Protein AF-A0A1C5EKC9-F1 (afdb_monomer_lite)

Structure (mmCIF, N/CA/C/O backbone):
data_AF-A0A1C5EKC9-F1
#
_entry.id   AF-A0A1C5EKC9-F1
#
loop_
_atom_site.group_PDB
_atom_site.id
_atom_site.type_symbol
_atom_site.label_atom_id
_atom_site.label_alt_id
_atom_site.label_comp_id
_atom_site.label_asym_id
_atom_site.label_entity_id
_atom_site.label_seq_id
_atom_site.pdbx_PDB_ins_code
_atom_site.Cartn_x
_atom_site.Cartn_y
_atom_site.Cartn_z
_atom_site.occupancy
_atom_site.B_iso_or_equiv
_atom_site.auth_seq_id
_atom_site.auth_comp_id
_atom_site.auth_asym_id
_atom_site.auth_atom_id
_atom_site.pdbx_PDB_model_num
ATOM 1 N N . MET A 1 1 ? -17.566 -0.256 15.463 1.00 65.38 1 MET A N 1
ATOM 2 C CA . MET A 1 1 ? -16.943 0.741 14.564 1.00 65.38 1 MET A CA 1
ATOM 3 C C . MET A 1 1 ? -16.628 0.026 13.264 1.00 65.38 1 MET A C 1
ATOM 5 O O . MET A 1 1 ? -16.127 -1.087 13.344 1.00 65.38 1 MET A O 1
ATOM 9 N N . ALA A 1 2 ? -17.001 0.577 12.108 1.00 82.81 2 ALA A N 1
ATOM 10 C CA . ALA A 1 2 ? -16.654 -0.048 10.831 1.00 82.81 2 ALA A CA 1
ATOM 11 C C . ALA A 1 2 ? -15.127 -0.059 10.663 1.00 82.81 2 ALA A C 1
ATOM 13 O O . ALA A 1 2 ? -14.471 0.927 10.994 1.00 82.81 2 ALA A O 1
ATOM 14 N N . GLU A 1 3 ? -14.579 -1.172 10.180 1.00 88.38 3 GLU A N 1
ATOM 15 C CA . GLU A 1 3 ? -13.146 -1.303 9.920 1.00 88.38 3 GLU A CA 1
ATOM 16 C C . GLU A 1 3 ? -12.715 -0.272 8.858 1.00 88.38 3 GLU A C 1
ATOM 18 O O . GLU A 1 3 ? -13.287 -0.256 7.759 1.00 88.38 3 GLU A O 1
ATOM 23 N N . PRO A 1 4 ? -11.742 0.613 9.144 1.00 94.19 4 PRO A N 1
ATOM 24 C CA . PRO A 1 4 ? -11.303 1.596 8.167 1.00 94.19 4 PRO A CA 1
ATOM 25 C C . PRO A 1 4 ? -10.622 0.899 6.988 1.00 94.19 4 PRO A C 1
ATOM 27 O O . PRO A 1 4 ? -9.844 -0.038 7.156 1.00 94.19 4 PRO A O 1
ATOM 30 N N . THR A 1 5 ? -10.905 1.370 5.774 1.00 97.00 5 THR A N 1
ATOM 31 C CA . THR A 1 5 ? -10.243 0.891 4.554 1.00 97.00 5 THR A CA 1
ATOM 32 C C . THR A 1 5 ? -9.216 1.919 4.089 1.00 97.00 5 THR A C 1
ATOM 34 O O . THR A 1 5 ? -9.547 3.090 3.920 1.00 97.00 5 THR A O 1
ATOM 37 N N . VAL A 1 6 ? -7.976 1.485 3.860 1.00 97.25 6 VAL A N 1
ATOM 38 C CA . VAL A 1 6 ? -6.843 2.347 3.489 1.00 97.25 6 VAL A CA 1
ATOM 39 C C . VAL A 1 6 ? -6.241 1.883 2.167 1.00 97.25 6 VAL A C 1
ATOM 41 O O . VAL A 1 6 ? -5.870 0.719 2.024 1.00 97.25 6 VAL A O 1
ATOM 44 N N . MET A 1 7 ? -6.097 2.799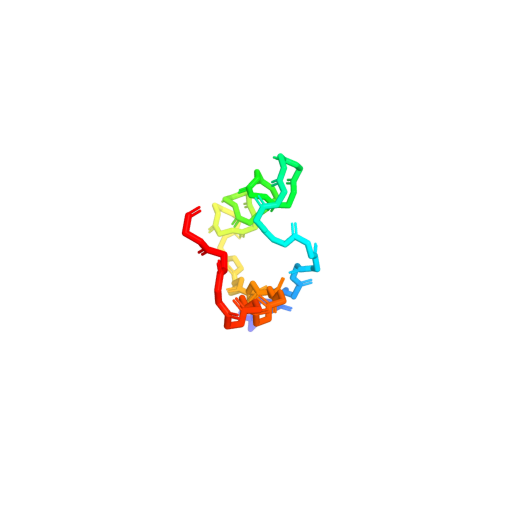 1.207 1.00 97.31 7 MET A N 1
ATOM 45 C CA . MET A 1 7 ? -5.405 2.552 -0.061 1.00 97.31 7 MET A CA 1
ATOM 46 C C . MET A 1 7 ? -3.979 3.108 -0.018 1.00 97.31 7 MET A C 1
ATOM 48 O O . MET A 1 7 ? -3.778 4.294 0.228 1.00 97.31 7 MET A O 1
ATOM 52 N N . VAL A 1 8 ? -2.990 2.257 -0.300 1.00 96.62 8 VAL A N 1
ATOM 53 C CA . VAL A 1 8 ? -1.567 2.626 -0.339 1.00 96.62 8 VAL A CA 1
ATOM 54 C C . VAL A 1 8 ? -1.086 2.667 -1.789 1.00 96.62 8 VAL A C 1
ATOM 56 O O . VAL A 1 8 ? -1.050 1.638 -2.466 1.00 96.62 8 VAL A O 1
ATOM 59 N N . LEU A 1 9 ? -0.688 3.851 -2.261 1.00 95.75 9 LEU A N 1
ATOM 60 C CA . LEU A 1 9 ? -0.008 4.029 -3.548 1.00 9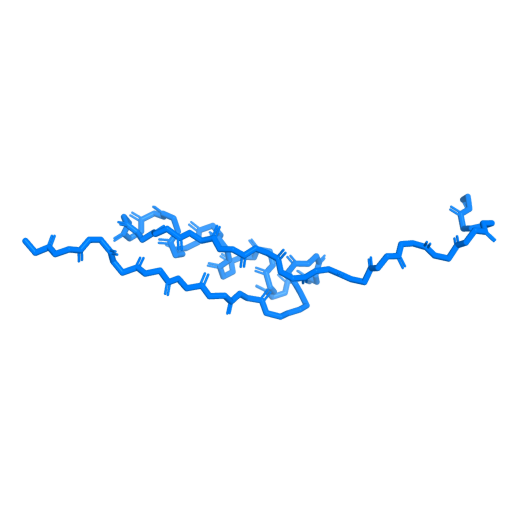5.75 9 LEU A CA 1
ATOM 61 C C . LEU A 1 9 ? 1.483 3.691 -3.418 1.00 95.75 9 LEU A C 1
ATOM 63 O O . LEU A 1 9 ? 2.089 3.923 -2.374 1.00 95.75 9 LEU A O 1
ATOM 67 N N . GLY A 1 10 ? 2.083 3.128 -4.473 1.00 94.31 10 GLY A N 1
ATOM 68 C CA . GLY A 1 10 ? 3.483 2.689 -4.420 1.00 94.31 10 GLY A CA 1
ATOM 69 C C . GLY A 1 10 ? 3.703 1.555 -3.412 1.00 94.31 10 GLY A C 1
ATOM 70 O O . GLY A 1 10 ? 4.764 1.468 -2.792 1.00 94.31 10 GLY A O 1
ATOM 71 N N . ALA A 1 11 ? 2.698 0.689 -3.235 1.00 95.69 11 ALA A N 1
ATOM 72 C CA . ALA A 1 11 ? 2.659 -0.340 -2.194 1.00 95.69 11 ALA A CA 1
ATOM 73 C C . ALA A 1 11 ? 3.821 -1.349 -2.249 1.00 95.69 11 ALA A C 1
ATOM 75 O O . ALA A 1 11 ? 4.133 -1.985 -1.246 1.00 95.69 11 ALA A O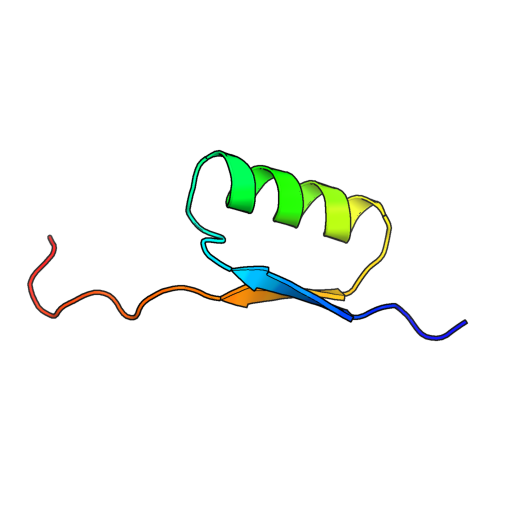 1
ATOM 76 N N . THR A 1 12 ? 4.473 -1.490 -3.402 1.00 93.56 12 THR A N 1
ATOM 77 C CA . THR A 1 12 ? 5.634 -2.371 -3.600 1.00 93.56 12 THR A CA 1
ATOM 78 C C . THR A 1 12 ? 6.975 -1.700 -3.304 1.00 93.56 12 THR A C 1
ATOM 80 O O . THR A 1 12 ? 7.999 -2.375 -3.288 1.00 93.56 12 THR A O 1
ATOM 83 N N . GLY A 1 13 ? 7.002 -0.387 -3.054 1.00 94.56 13 GLY A N 1
ATOM 84 C CA . GLY A 1 13 ? 8.218 0.326 -2.667 1.00 94.56 13 GLY A CA 1
ATOM 85 C C . GLY A 1 13 ? 8.660 0.017 -1.231 1.00 94.56 13 GLY A C 1
ATOM 86 O O . GLY A 1 13 ? 7.905 -0.532 -0.423 1.00 94.56 13 GLY A O 1
ATOM 87 N N . ASN A 1 14 ? 9.881 0.432 -0.879 1.00 96.94 14 ASN A N 1
ATOM 88 C CA . ASN A 1 14 ? 10.446 0.232 0.464 1.00 96.94 14 ASN A CA 1
ATOM 89 C C . ASN A 1 14 ? 9.522 0.775 1.573 1.00 96.94 14 ASN A C 1
ATOM 91 O O . ASN A 1 14 ? 9.219 0.074 2.535 1.00 96.94 14 ASN A O 1
ATOM 95 N N . THR A 1 15 ? 9.018 2.002 1.419 1.00 97.25 15 THR A N 1
ATOM 96 C CA . THR A 1 15 ? 8.105 2.613 2.397 1.00 97.25 15 THR A CA 1
ATOM 97 C C . THR A 1 15 ? 6.700 2.027 2.307 1.00 97.25 15 THR A C 1
ATOM 99 O O . THR A 1 15 ? 6.144 1.619 3.325 1.00 97.25 15 THR A O 1
ATOM 102 N N . GLY A 1 16 ? 6.139 1.934 1.096 1.00 96.75 16 GLY A N 1
ATOM 103 C CA . GLY A 1 16 ? 4.772 1.450 0.881 1.00 96.75 16 GLY A CA 1
ATOM 104 C C . GLY A 1 16 ? 4.544 0.050 1.452 1.00 96.75 16 GLY A C 1
ATOM 105 O O . GLY A 1 16 ? 3.536 -0.186 2.115 1.00 96.75 16 GLY A O 1
ATOM 106 N N . SER A 1 17 ? 5.522 -0.847 1.304 1.00 96.44 17 SER A N 1
ATOM 107 C CA . SER A 1 17 ? 5.438 -2.211 1.839 1.00 96.44 17 SER A CA 1
ATOM 108 C C . SER A 1 17 ? 5.424 -2.263 3.374 1.00 96.44 17 SER A C 1
ATOM 110 O O . SER A 1 17 ? 4.742 -3.109 3.953 1.00 96.44 17 SER A O 1
ATOM 112 N N . LYS A 1 18 ? 6.120 -1.340 4.053 1.00 98.12 18 LYS A N 1
ATOM 113 C CA . LYS A 1 18 ? 6.101 -1.210 5.522 1.00 98.12 18 LYS A CA 1
ATOM 114 C C . LYS A 1 18 ? 4.792 -0.600 6.013 1.00 98.12 18 LYS A C 1
ATOM 116 O O . LYS A 1 18 ? 4.201 -1.122 6.955 1.00 98.12 18 LYS A O 1
ATOM 121 N N . VAL A 1 19 ? 4.306 0.440 5.334 1.00 97.31 19 VAL A N 1
ATOM 122 C CA . VAL A 1 19 ? 3.006 1.062 5.631 1.00 97.31 19 VAL A CA 1
ATOM 123 C C . VAL A 1 19 ? 1.880 0.039 5.500 1.00 97.31 19 VAL A C 1
ATOM 125 O O . VAL A 1 19 ? 1.038 -0.050 6.385 1.00 97.31 19 VAL A O 1
ATOM 128 N N . LEU A 1 20 ? 1.898 -0.800 4.460 1.00 96.75 20 LEU A N 1
ATOM 129 C CA . LEU A 1 20 ? 0.877 -1.830 4.267 1.00 96.75 20 LEU A CA 1
A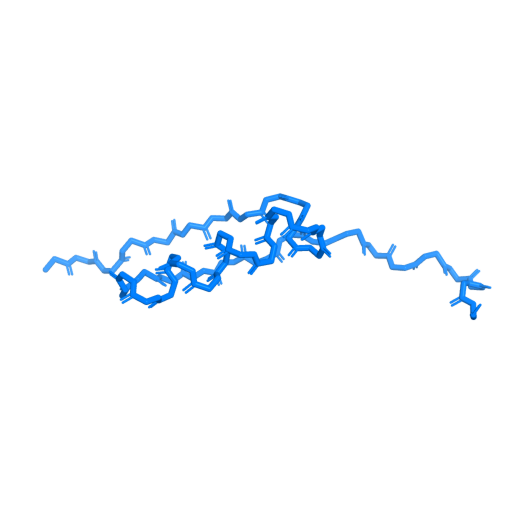TOM 130 C C . LEU A 1 20 ? 0.827 -2.841 5.425 1.00 96.75 20 LEU A C 1
ATOM 132 O O . LEU A 1 20 ? -0.254 -3.271 5.822 1.00 96.75 20 LEU A O 1
ATOM 136 N N . ARG A 1 21 ? 1.992 -3.213 5.975 1.00 95.88 21 ARG A N 1
ATOM 137 C CA . ARG A 1 21 ? 2.086 -4.095 7.151 1.00 95.88 21 ARG A CA 1
ATOM 138 C C . ARG A 1 21 ? 1.559 -3.411 8.407 1.00 95.88 21 ARG A C 1
ATOM 140 O O . ARG A 1 21 ? 0.787 -4.022 9.134 1.00 95.88 21 ARG A O 1
ATOM 147 N N . MET A 1 22 ? 1.946 -2.157 8.625 1.00 97.62 22 MET A N 1
ATOM 148 C C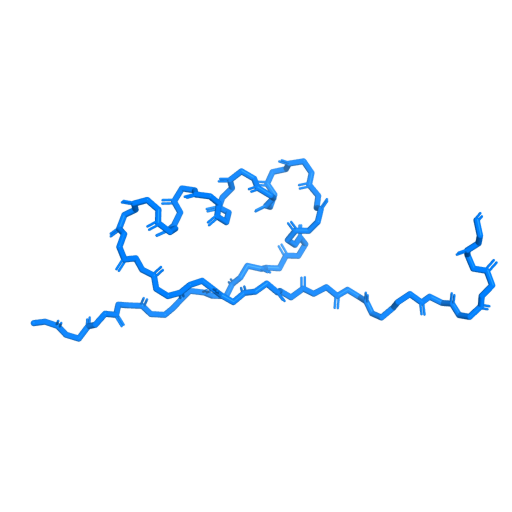A . MET A 1 22 ? 1.508 -1.357 9.768 1.00 97.62 22 MET A CA 1
ATOM 149 C C . MET A 1 22 ? -0.016 -1.178 9.773 1.00 97.62 22 MET A C 1
ATOM 151 O O . MET A 1 22 ? -0.660 -1.509 10.755 1.00 97.62 22 MET A O 1
ATOM 155 N N . VAL A 1 23 ? -0.609 -0.764 8.650 1.00 96.62 23 VAL A N 1
ATOM 156 C CA . VAL A 1 23 ? -2.066 -0.578 8.512 1.00 96.62 23 VAL A CA 1
ATOM 157 C C . VAL A 1 23 ? -2.838 -1.859 8.845 1.00 96.62 23 VAL A C 1
ATOM 159 O O . VAL A 1 23 ? -3.846 -1.808 9.541 1.00 96.62 23 VAL A O 1
ATOM 162 N N . ARG A 1 24 ? -2.352 -3.021 8.391 1.00 95.00 24 ARG A N 1
ATOM 163 C CA . ARG A 1 24 ? -2.963 -4.313 8.740 1.00 95.00 24 ARG A CA 1
ATOM 164 C C . ARG A 1 24 ? -2.818 -4.651 10.225 1.00 95.00 24 ARG A C 1
ATOM 166 O O . ARG A 1 24 ? -3.747 -5.208 10.795 1.00 95.00 24 ARG A O 1
ATOM 173 N N . ALA A 1 25 ? -1.674 -4.339 10.836 1.00 96.81 25 ALA A N 1
ATOM 174 C CA . ALA A 1 25 ? -1.439 -4.567 12.263 1.00 96.81 25 ALA A CA 1
ATOM 175 C C . ALA A 1 25 ? -2.363 -3.714 13.153 1.00 96.81 25 ALA A C 1
ATOM 177 O O . ALA A 1 25 ? -2.787 -4.183 14.201 1.00 96.81 25 ALA A O 1
ATOM 178 N N . GLU A 1 26 ? -2.744 -2.522 12.688 1.00 95.88 26 GLU A N 1
ATOM 179 C CA . GLU A 1 26 ? -3.736 -1.643 13.331 1.00 95.88 26 GLU A CA 1
ATOM 180 C C . GLU A 1 26 ? -5.197 -2.081 13.086 1.00 95.88 26 GLU A C 1
ATOM 182 O O . GLU A 1 26 ? -6.137 -1.380 13.457 1.00 95.88 26 GLU A O 1
ATOM 187 N N . GLY A 1 27 ? -5.412 -3.234 12.441 1.00 95.31 27 GLY A N 1
ATOM 188 C CA . GLY A 1 27 ? -6.745 -3.788 12.206 1.00 95.31 27 GLY A CA 1
ATOM 189 C C . GLY A 1 27 ? -7.537 -3.064 11.123 1.00 95.31 27 GLY A C 1
ATOM 190 O O . GLY A 1 27 ? -8.760 -3.093 11.162 1.00 95.31 27 GLY A O 1
ATOM 191 N N . ALA A 1 28 ? -6.864 -2.391 10.186 1.00 97.06 28 ALA A N 1
ATOM 192 C CA . ALA A 1 28 ? -7.502 -1.768 9.034 1.00 97.06 28 ALA A CA 1
ATOM 193 C C . ALA A 1 28 ? -7.422 -2.657 7.782 1.00 97.06 28 ALA A C 1
ATOM 195 O O . ALA A 1 28 ? -6.427 -3.350 7.520 1.00 97.06 28 ALA A O 1
ATOM 196 N N . ARG A 1 29 ? -8.422 -2.525 6.908 1.00 96.56 29 ARG A N 1
ATOM 197 C CA . ARG A 1 29 ? -8.446 -3.184 5.604 1.00 96.56 29 ARG A CA 1
ATOM 198 C C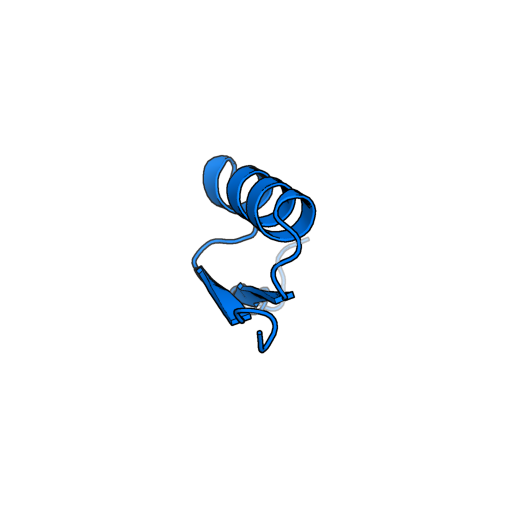 . ARG A 1 29 ? -7.516 -2.449 4.642 1.00 96.56 29 ARG A C 1
ATOM 200 O O . ARG A 1 29 ? -7.817 -1.349 4.185 1.00 96.56 29 ARG A O 1
ATOM 207 N N . ALA A 1 30 ? -6.394 -3.068 4.284 1.00 96.69 30 ALA A N 1
ATOM 208 C CA . ALA A 1 30 ? -5.403 -2.465 3.388 1.00 96.69 30 ALA A CA 1
ATOM 209 C C . ALA A 1 30 ? -5.587 -2.875 1.913 1.00 96.69 30 ALA A C 1
ATOM 211 O O . ALA A 1 30 ? -5.570 -4.066 1.584 1.00 96.69 30 ALA A O 1
ATOM 212 N N . LEU A 1 31 ? -5.662 -1.888 1.018 1.00 97.25 31 LEU A N 1
ATOM 213 C CA . LEU A 1 31 ? -5.626 -2.036 -0.439 1.00 97.25 31 LEU A CA 1
ATOM 214 C C . LEU A 1 31 ? -4.265 -1.568 -0.975 1.00 97.25 31 LEU A C 1
ATOM 216 O O . LEU A 1 31 ? -3.819 -0.458 -0.689 1.00 97.25 31 LEU A O 1
ATOM 220 N N . ALA A 1 32 ? -3.604 -2.412 -1.765 1.00 96.75 32 ALA A N 1
ATOM 221 C CA . ALA A 1 32 ? -2.309 -2.118 -2.372 1.00 96.75 32 ALA A CA 1
ATOM 222 C C . ALA A 1 32 ? -2.500 -1.684 -3.829 1.00 96.75 32 ALA A C 1
ATOM 224 O O . ALA A 1 32 ? -2.902 -2.498 -4.659 1.00 96.75 32 ALA A O 1
ATOM 225 N N . ALA A 1 33 ? -2.185 -0.432 -4.159 1.00 95.31 33 ALA A N 1
ATOM 226 C CA . ALA A 1 33 ? -2.155 0.012 -5.545 1.00 95.31 33 ALA A CA 1
ATOM 227 C C . ALA A 1 33 ? -0.755 -0.211 -6.128 1.00 95.31 33 ALA A C 1
ATOM 229 O O . ALA A 1 33 ? 0.250 0.312 -5.628 1.00 95.31 33 ALA A O 1
ATOM 230 N N . THR A 1 34 ? -0.698 -0.990 -7.203 1.00 89.75 34 THR A N 1
ATOM 231 C CA . THR A 1 34 ? 0.529 -1.314 -7.928 1.00 89.75 34 THR A CA 1
ATOM 232 C C . THR A 1 34 ? 0.356 -0.988 -9.403 1.00 89.75 34 THR A C 1
ATOM 234 O O . THR A 1 34 ? -0.749 -1.019 -9.944 1.00 89.75 34 THR A O 1
ATOM 237 N N . ARG A 1 35 ? 1.461 -0.642 -10.069 1.00 89.25 35 ARG A N 1
ATOM 238 C CA . ARG A 1 35 ? 1.458 -0.553 -11.530 1.00 89.25 35 ARG A CA 1
ATOM 239 C C . ARG A 1 35 ? 1.340 -1.963 -12.092 1.00 89.25 35 ARG A C 1
ATOM 241 O O . ARG A 1 35 ? 1.941 -2.893 -11.551 1.00 89.25 35 ARG A O 1
ATOM 248 N N . ARG A 1 36 ? 0.601 -2.110 -13.191 1.00 85.50 36 ARG A N 1
ATOM 249 C CA . ARG A 1 36 ? 0.656 -3.338 -13.980 1.00 85.50 36 ARG A CA 1
ATOM 250 C C . ARG A 1 36 ? 2.102 -3.508 -14.471 1.00 85.50 36 ARG A C 1
ATOM 252 O O . ARG A 1 36 ? 2.660 -2.522 -14.953 1.00 85.50 36 ARG A O 1
ATOM 259 N N . PRO A 1 37 ? 2.722 -4.690 -14.322 1.00 81.50 37 PRO A N 1
ATOM 260 C CA . PRO A 1 37 ? 4.029 -4.926 -14.917 1.00 81.50 37 PRO A CA 1
ATOM 261 C C . PRO A 1 37 ? 3.935 -4.717 -16.431 1.00 81.50 37 PRO A C 1
ATOM 263 O O . PRO A 1 37 ? 2.962 -5.146 -17.060 1.00 81.50 37 PRO A O 1
ATOM 266 N N . GLU A 1 38 ? 4.916 -4.023 -17.002 1.00 81.31 38 GLU A N 1
ATOM 267 C CA . GLU A 1 38 ? 5.040 -3.905 -18.453 1.00 81.31 38 GLU A CA 1
ATOM 268 C C . GLU A 1 38 ? 5.366 -5.288 -19.026 1.00 81.31 38 GLU A C 1
ATOM 270 O O . GLU A 1 38 ? 6.142 -6.051 -18.442 1.00 81.31 38 GLU A O 1
ATOM 275 N N . ALA A 1 39 ? 4.730 -5.647 -20.142 1.00 74.69 39 ALA A N 1
ATOM 276 C CA . ALA A 1 39 ? 4.991 -6.920 -20.799 1.00 74.69 39 ALA A CA 1
ATOM 277 C C . ALA A 1 39 ? 6.460 -6.950 -21.258 1.00 74.69 39 ALA A C 1
ATOM 279 O O . ALA A 1 39 ? 6.824 -6.235 -22.186 1.00 74.69 39 ALA A O 1
ATOM 280 N N . GLY A 1 40 ? 7.295 -7.749 -20.585 1.00 62.50 40 GLY A N 1
ATOM 281 C CA . GLY A 1 40 ? 8.717 -7.913 -20.913 1.00 62.50 40 GLY A CA 1
ATOM 282 C C . GLY A 1 40 ? 9.704 -7.623 -19.779 1.00 62.50 40 GLY A C 1
ATOM 283 O O . GLY A 1 40 ? 10.894 -7.850 -19.966 1.00 62.50 40 GLY A O 1
ATOM 284 N N . ALA A 1 41 ? 9.249 -7.168 -18.608 1.00 62.25 41 ALA A N 1
ATOM 285 C CA . ALA A 1 41 ? 10.110 -7.092 -17.428 1.00 62.25 41 ALA A CA 1
ATOM 286 C C . ALA A 1 41 ? 10.305 -8.502 -16.832 1.00 62.25 41 ALA A C 1
ATOM 288 O O . ALA A 1 41 ? 9.466 -8.968 -16.058 1.00 62.25 41 ALA A O 1
ATOM 289 N N . ALA A 1 42 ? 11.372 -9.180 -17.263 1.00 56.50 42 ALA A N 1
ATOM 290 C CA . ALA A 1 42 ? 11.897 -10.419 -16.687 1.00 56.50 42 ALA A CA 1
ATOM 291 C C . ALA A 1 42 ? 13.043 -10.110 -15.714 1.00 56.50 42 ALA A C 1
ATOM 293 O O . ALA A 1 42 ? 13.859 -9.219 -16.043 1.00 56.50 42 ALA A O 1
#

Radius of gyration: 12.45 Å; chains: 1; bounding box: 29×14×36 Å

Foldseek 3Di:
DPAAEDEFEPCVDPVNVVVQVVCVVVVHHYHYDDDDDDPPPD

Sequence (42 aa):
MAEPTVMVLGATGNTGSKVLRMVRAEGARALAATRRPEAGAA

Secondary structure (DSSP, 8-state):
-PPPEEEEETTTSHHHHHHHHHHHHTT-EEEEE-PPPPTT--

pLDDT: mean 90.68, std 10.82, range [56.5, 98.12]